Protein AF-A0A3B0Y8H0-F1 (afdb_monomer_lite)

Secondary structure (DSSP, 8-state):
------EEEEETTEEEESEEEETTEEEEEEEEPPPBTTB--GGG--TTEEEETTTEEEEE--

Organism: NCBI:txid652676

Foldseek 3Di:
DDPPQDFPQDDPNHTDTQWDADPNFIWGWDDFFDQDPNHGDCVPADPQWDADPP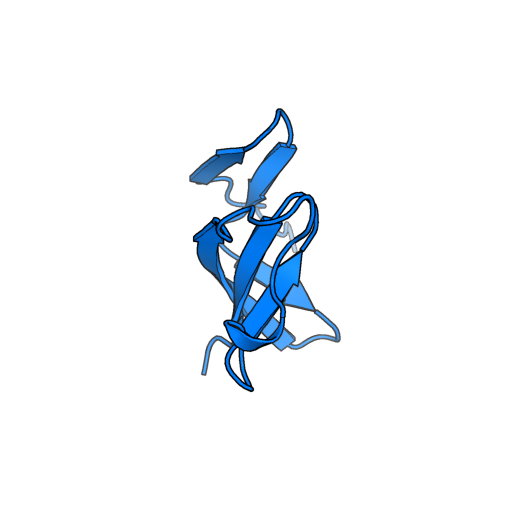GTITGTDD

Structure (mmCIF, N/CA/C/O backbone):
data_AF-A0A3B0Y8H0-F1
#
_entry.id   AF-A0A3B0Y8H0-F1
#
loop_
_atom_site.group_PDB
_atom_site.id
_atom_site.type_symbol
_atom_site.label_atom_id
_atom_site.label_alt_id
_atom_site.label_comp_id
_atom_site.label_asym_id
_atom_site.label_entity_id
_atom_site.label_seq_id
_atom_site.pdbx_PDB_ins_code
_atom_site.Cartn_x
_atom_site.Cartn_y
_atom_site.Cartn_z
_atom_site.occupancy
_atom_site.B_iso_or_equiv
_atom_site.auth_seq_id
_atom_site.auth_comp_id
_atom_site.auth_asym_id
_atom_site.auth_atom_id
_atom_site.pdbx_PDB_model_num
ATOM 1 N N . MET A 1 1 ? -13.764 15.467 13.219 1.00 38.88 1 MET A N 1
ATOM 2 C CA . MET A 1 1 ? -12.515 14.813 13.658 1.00 38.88 1 MET A CA 1
ATOM 3 C C . MET A 1 1 ? -11.530 14.915 12.505 1.00 38.88 1 MET A C 1
ATOM 5 O O . MET A 1 1 ? -11.886 14.523 11.403 1.00 38.88 1 MET A O 1
ATOM 9 N N . SER A 1 2 ? -10.372 15.554 12.696 1.00 41.19 2 SER A N 1
ATOM 10 C CA . SER A 1 2 ? -9.339 15.609 11.653 1.00 41.19 2 SER A CA 1
ATOM 11 C C . SER A 1 2 ? -8.719 14.225 11.520 1.00 41.19 2 SER A C 1
ATOM 13 O O . SER A 1 2 ? -7.937 13.838 12.384 1.00 41.19 2 SER A O 1
ATOM 15 N N . HIS A 1 3 ? -9.050 13.501 10.452 1.00 50.56 3 HIS A N 1
ATOM 16 C CA . HIS A 1 3 ? -8.247 12.370 10.000 1.00 50.56 3 HIS A CA 1
ATOM 17 C C . HIS A 1 3 ? -6.884 12.948 9.616 1.00 50.56 3 HIS A C 1
ATOM 19 O O . HIS A 1 3 ? -6.719 13.534 8.546 1.00 50.56 3 HIS A O 1
ATOM 25 N N . ARG A 1 4 ? -5.929 12.931 10.552 1.00 57.78 4 ARG A N 1
ATOM 26 C CA . ARG A 1 4 ? -4.543 13.272 10.245 1.00 57.78 4 ARG A CA 1
ATOM 27 C C . ARG A 1 4 ? -4.036 12.154 9.360 1.00 57.78 4 ARG A C 1
ATOM 29 O O . ARG A 1 4 ? -3.770 11.054 9.823 1.00 57.78 4 ARG A O 1
ATOM 36 N N . VAL A 1 5 ? -3.987 12.448 8.073 1.00 67.69 5 VAL A N 1
ATOM 37 C CA . VAL A 1 5 ? -3.431 11.561 7.071 1.00 67.69 5 VAL A CA 1
ATOM 38 C C . VAL A 1 5 ? -1.921 11.507 7.311 1.00 67.69 5 VAL A C 1
ATOM 40 O O . VAL A 1 5 ? -1.186 12.405 6.899 1.00 67.69 5 VAL A O 1
ATOM 43 N N . ASN A 1 6 ? -1.468 10.499 8.055 1.00 86.00 6 ASN A N 1
ATOM 44 C CA . ASN A 1 6 ? -0.049 10.268 8.291 1.00 86.00 6 ASN 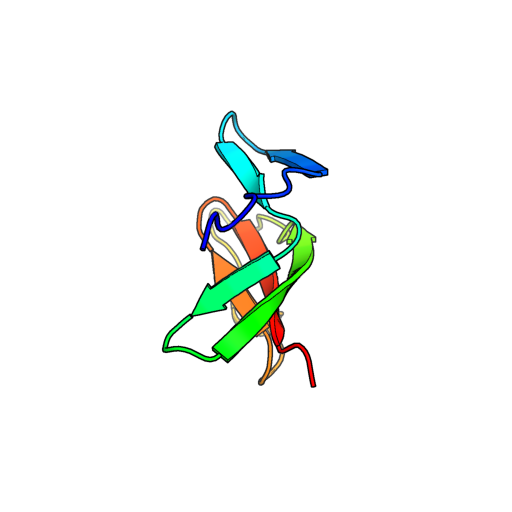A CA 1
ATOM 45 C C . ASN A 1 6 ? 0.560 9.698 7.012 1.00 86.00 6 ASN A C 1
ATOM 47 O O . ASN A 1 6 ? 0.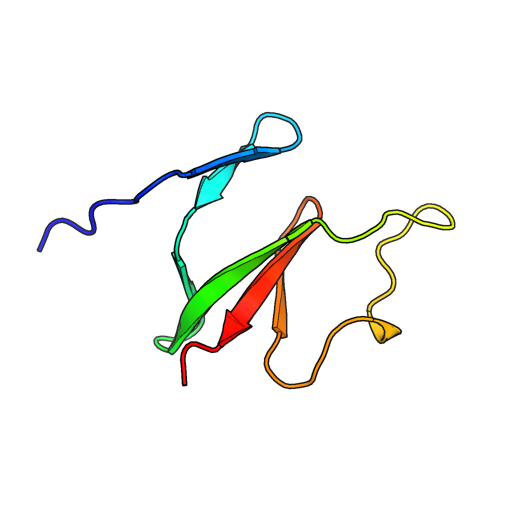251 8.580 6.604 1.00 86.00 6 ASN A O 1
ATOM 51 N N . THR A 1 7 ? 1.406 10.488 6.357 1.00 91.19 7 THR A N 1
ATOM 52 C CA . THR A 1 7 ? 2.199 10.031 5.213 1.00 91.19 7 THR A CA 1
ATOM 53 C C . THR A 1 7 ? 3.568 9.598 5.710 1.00 91.19 7 THR A C 1
ATOM 55 O O . THR A 1 7 ? 4.218 10.320 6.462 1.00 91.19 7 THR A O 1
ATOM 58 N N . ILE A 1 8 ? 3.994 8.405 5.307 1.00 93.12 8 ILE A N 1
ATOM 59 C CA . ILE A 1 8 ? 5.273 7.801 5.718 1.00 93.12 8 ILE A CA 1
ATOM 60 C C . ILE A 1 8 ? 6.293 7.778 4.578 1.00 93.12 8 ILE A C 1
ATOM 62 O O . ILE A 1 8 ? 7.445 7.401 4.772 1.00 93.12 8 ILE A O 1
ATOM 66 N N . GLY A 1 9 ? 5.884 8.200 3.382 1.00 92.06 9 GLY A N 1
ATOM 67 C CA . GLY A 1 9 ? 6.749 8.270 2.217 1.00 92.06 9 GLY A CA 1
ATOM 68 C C . GLY A 1 9 ? 5.982 8.623 0.953 1.00 92.06 9 GLY A C 1
ATOM 69 O O . GLY A 1 9 ? 4.839 9.081 0.995 1.00 92.06 9 GLY A O 1
ATOM 70 N N . SER A 1 10 ? 6.620 8.382 -0.187 1.00 92.00 10 SER A N 1
ATOM 71 C CA . SER A 1 10 ? 6.008 8.520 -1.505 1.00 92.00 10 SER A CA 1
ATOM 72 C C . SER A 1 10 ? 6.532 7.445 -2.448 1.00 92.00 10 SER A C 1
ATOM 74 O O . SER A 1 10 ? 7.726 7.152 -2.429 1.00 92.00 10 SER A O 1
ATOM 76 N N . TYR A 1 11 ? 5.665 6.914 -3.303 1.00 90.75 11 TYR A N 1
ATOM 77 C CA . TYR A 1 11 ? 5.994 5.944 -4.339 1.00 90.75 11 TYR A CA 1
ATOM 78 C C . TYR A 1 11 ? 5.398 6.403 -5.670 1.00 90.75 11 TYR A C 1
ATOM 80 O O . TYR A 1 11 ? 4.219 6.750 -5.740 1.00 90.75 11 TYR A O 1
ATOM 88 N N . LEU A 1 12 ? 6.230 6.475 -6.716 1.00 89.56 12 LEU A N 1
ATOM 89 C CA . LEU A 1 12 ? 5.845 6.977 -8.046 1.00 89.56 12 LEU A CA 1
ATOM 90 C C . LEU A 1 12 ? 5.144 8.353 -8.004 1.00 89.56 12 LEU A C 1
ATOM 92 O O . LEU A 1 12 ? 4.170 8.607 -8.709 1.00 89.56 12 LEU A O 1
ATOM 96 N N . GLY A 1 13 ? 5.624 9.247 -7.132 1.00 88.50 13 GLY A N 1
ATOM 97 C CA . GLY A 1 13 ? 5.070 10.595 -6.954 1.00 88.50 13 GLY A CA 1
ATOM 98 C C . GLY A 1 13 ? 3.737 10.653 -6.199 1.00 88.50 13 GLY A C 1
ATOM 99 O O . GLY A 1 13 ? 3.218 11.746 -5.977 1.00 88.50 13 GLY A O 1
ATOM 100 N N . LYS A 1 14 ? 3.190 9.510 -5.767 1.00 88.38 14 LYS A N 1
ATOM 101 C CA . LYS A 1 14 ? 2.003 9.430 -4.908 1.00 88.38 14 LYS A CA 1
ATOM 102 C C . LYS A 1 14 ? 2.419 9.225 -3.449 1.00 88.38 14 LYS A C 1
ATOM 104 O O . LYS A 1 14 ? 3.403 8.532 -3.198 1.00 88.38 14 LYS A O 1
ATOM 109 N N . PRO A 1 15 ? 1.717 9.822 -2.475 1.00 92.19 15 PRO A N 1
ATOM 110 C CA . PRO A 1 15 ? 2.014 9.605 -1.063 1.00 92.19 15 PRO A CA 1
ATOM 111 C C . PRO A 1 15 ? 1.725 8.156 -0.652 1.00 92.19 15 PRO A C 1
ATOM 113 O O . PRO A 1 15 ? 0.755 7.558 -1.111 1.00 92.19 15 PRO A O 1
ATOM 116 N N . ILE A 1 16 ? 2.549 7.622 0.248 1.00 93.88 16 ILE A N 1
ATOM 117 C CA . ILE A 1 16 ? 2.276 6.381 0.973 1.00 93.88 16 ILE A CA 1
ATOM 118 C C . ILE A 1 16 ? 1.679 6.781 2.315 1.00 93.88 16 ILE A C 1
ATOM 120 O O . ILE A 1 16 ? 2.341 7.428 3.134 1.00 93.88 16 ILE A O 1
ATOM 124 N N . PHE A 1 17 ? 0.423 6.414 2.530 1.00 93.56 17 PHE A N 1
ATOM 125 C CA . PHE A 1 17 ? -0.247 6.606 3.810 1.00 93.56 17 PHE A CA 1
ATOM 126 C C . PHE A 1 17 ? 0.134 5.483 4.767 1.00 93.56 17 PHE A C 1
ATOM 128 O O . PHE A 1 17 ? 0.207 4.335 4.341 1.00 93.56 17 PHE A O 1
ATOM 135 N N . GLU A 1 18 ? 0.359 5.808 6.039 1.00 93.50 18 GLU A N 1
ATOM 136 C CA . GLU A 1 18 ? 0.601 4.829 7.106 1.00 93.50 18 GLU A CA 1
ATOM 137 C C . GLU A 1 18 ? -0.572 3.853 7.225 1.00 93.50 18 GLU A C 1
ATOM 139 O O . GLU A 1 18 ? -0.379 2.647 7.349 1.00 93.50 18 GLU A O 1
ATOM 144 N N . SER A 1 19 ? -1.791 4.380 7.132 1.00 92.75 19 SER A N 1
ATOM 145 C CA . SER A 1 19 ? -3.023 3.607 7.149 1.00 92.75 19 SER A CA 1
ATOM 146 C C . SER A 1 19 ? -4.070 4.219 6.229 1.00 92.75 19 SER A C 1
ATOM 148 O O . SER A 1 19 ? -4.094 5.433 6.012 1.00 92.75 19 SER A O 1
ATOM 150 N N . ILE A 1 20 ? -4.960 3.374 5.729 1.00 91.25 20 ILE A N 1
ATOM 151 C CA . ILE A 1 20 ? -6.129 3.743 4.934 1.00 91.25 20 ILE A CA 1
ATOM 152 C C . ILE A 1 20 ? -7.368 3.061 5.512 1.00 91.25 20 ILE A C 1
ATOM 154 O O . ILE A 1 20 ? -7.260 2.069 6.226 1.00 91.25 20 ILE A O 1
ATOM 158 N N . GLU A 1 21 ? -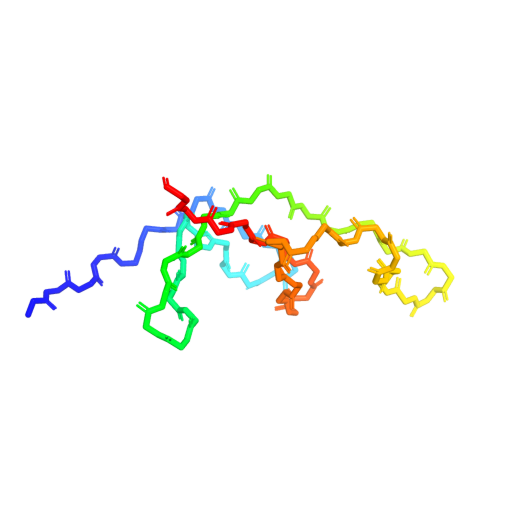8.543 3.580 5.181 1.00 90.06 21 GLU A N 1
ATOM 159 C CA . GLU A 1 21 ? -9.820 2.940 5.493 1.00 90.06 21 GLU A CA 1
ATOM 160 C C . GLU A 1 21 ? -10.446 2.456 4.187 1.00 90.06 21 GLU A C 1
ATOM 162 O O . GLU A 1 21 ? -10.609 3.227 3.236 1.00 90.06 21 GLU A O 1
ATOM 167 N N . VAL A 1 22 ? -10.774 1.168 4.124 1.00 85.75 22 VAL A N 1
ATOM 168 C CA . VAL A 1 22 ? -11.417 0.544 2.967 1.00 85.75 22 VAL A CA 1
ATOM 169 C C . VAL A 1 22 ? -12.693 -0.117 3.456 1.00 85.75 22 VAL A C 1
ATOM 171 O O . VAL A 1 22 ? -12.634 -1.065 4.227 1.00 85.75 22 VAL A O 1
ATOM 174 N N . ARG A 1 23 ? -13.852 0.368 2.988 1.00 86.19 23 ARG A N 1
ATOM 175 C CA . ARG A 1 23 ? -15.178 -0.128 3.415 1.00 86.19 23 ARG A CA 1
ATOM 176 C C . ARG A 1 23 ? -15.351 -0.122 4.943 1.00 86.19 23 ARG A C 1
ATOM 178 O O . ARG A 1 23 ? -15.801 -1.110 5.505 1.00 86.19 23 ARG A O 1
ATOM 185 N N . ASP A 1 24 ? -14.954 0.982 5.576 1.00 85.75 24 ASP A N 1
ATOM 186 C CA . ASP A 1 24 ? -14.988 1.188 7.034 1.00 85.75 24 ASP A CA 1
ATOM 187 C C . ASP A 1 24 ? -14.046 0.279 7.851 1.00 85.75 24 ASP A C 1
ATOM 189 O O . ASP A 1 24 ? -14.033 0.363 9.076 1.00 85.75 24 ASP A O 1
ATOM 193 N N . GLU A 1 25 ? -13.200 -0.520 7.191 1.00 89.88 25 GLU A N 1
ATOM 194 C CA . GLU A 1 25 ? -12.182 -1.345 7.843 1.00 89.88 25 GLU A CA 1
ATOM 195 C C . GLU A 1 25 ? -10.785 -0.702 7.721 1.00 89.88 25 GLU A C 1
ATOM 197 O O . GLU A 1 25 ? -10.415 -0.218 6.639 1.00 89.88 25 GLU A O 1
ATOM 202 N N . PRO A 1 26 ? -9.983 -0.673 8.802 1.00 91.56 26 PRO A N 1
ATOM 203 C CA . PRO A 1 26 ? -8.656 -0.077 8.796 1.00 91.56 26 PRO A CA 1
ATOM 204 C C . PRO A 1 26 ? -7.607 -1.024 8.201 1.00 91.56 26 PRO A C 1
ATOM 206 O O . PRO A 1 26 ? -7.451 -2.170 8.621 1.00 91.56 26 PRO A O 1
ATOM 209 N N . TYR A 1 27 ? -6.792 -0.505 7.287 1.00 93.75 27 TYR A N 1
ATOM 210 C CA . TYR A 1 27 ? -5.625 -1.199 6.750 1.00 93.75 27 TYR A CA 1
ATOM 211 C C . TYR A 1 27 ? -4.359 -0.376 6.976 1.00 93.75 27 TYR A C 1
ATOM 213 O O . TYR A 1 27 ? -4.374 0.850 6.880 1.00 93.75 27 TYR A O 1
ATOM 221 N N . VAL A 1 28 ? -3.243 -1.043 7.249 1.00 94.19 28 VAL A N 1
ATOM 222 C CA . VAL A 1 28 ? -1.928 -0.426 7.479 1.00 94.19 28 VAL A CA 1
ATOM 223 C C . VAL A 1 28 ? -1.000 -0.778 6.328 1.00 94.19 28 VAL A C 1
ATOM 225 O O . VAL A 1 28 ? -1.055 -1.886 5.799 1.00 94.19 28 VAL A O 1
ATOM 228 N N . PHE A 1 29 ? -0.167 0.175 5.915 1.00 94.25 29 PHE A N 1
ATOM 229 C CA . PHE A 1 29 ? 0.827 -0.065 4.877 1.00 94.25 29 PHE A CA 1
ATOM 230 C C . PHE A 1 29 ? 1.777 -1.184 5.303 1.00 94.25 29 PHE A C 1
ATOM 232 O O . PHE A 1 29 ? 2.327 -1.154 6.404 1.00 94.25 29 PHE A O 1
ATOM 239 N N . ASP A 1 30 ? 1.985 -2.148 4.411 1.00 93.56 30 ASP A N 1
ATOM 240 C CA . ASP A 1 30 ? 2.863 -3.287 4.656 1.00 93.56 30 ASP A CA 1
ATOM 241 C C . ASP A 1 30 ? 4.101 -3.219 3.754 1.00 93.56 30 ASP A C 1
ATOM 243 O O . ASP A 1 30 ? 5.231 -3.138 4.241 1.00 93.56 30 ASP A O 1
ATOM 247 N N . ARG A 1 31 ? 3.899 -3.188 2.429 1.00 93.62 31 ARG A N 1
ATOM 248 C CA . ARG A 1 31 ? 4.991 -3.219 1.445 1.00 93.62 31 ARG A CA 1
ATOM 249 C C . ARG A 1 31 ? 4.587 -2.650 0.088 1.00 93.62 31 ARG A C 1
ATOM 251 O O . ARG A 1 31 ? 3.416 -2.427 -0.196 1.00 93.62 31 ARG A O 1
ATOM 258 N N . ILE A 1 32 ? 5.575 -2.437 -0.775 1.00 92.19 32 ILE A N 1
ATOM 259 C CA . ILE A 1 32 ? 5.356 -2.140 -2.195 1.00 92.19 32 ILE A CA 1
ATOM 260 C C . ILE A 1 32 ? 5.340 -3.473 -2.950 1.00 92.19 32 ILE A C 1
ATOM 262 O O . ILE A 1 32 ? 6.223 -4.308 -2.755 1.00 92.19 32 ILE A O 1
ATOM 266 N N . ALA A 1 33 ? 4.327 -3.675 -3.784 1.00 91.19 33 ALA A N 1
ATOM 267 C CA . ALA A 1 33 ? 4.201 -4.817 -4.668 1.00 91.19 33 ALA A CA 1
ATOM 268 C C . ALA A 1 33 ? 5.359 -4.849 -5.667 1.00 91.19 33 ALA A C 1
ATOM 270 O O . ALA A 1 33 ? 5.800 -3.823 -6.189 1.00 91.19 33 ALA A O 1
ATOM 271 N N . GLN A 1 34 ? 5.840 -6.053 -5.949 1.00 87.69 34 GLN A N 1
ATOM 272 C CA . GLN A 1 34 ? 6.824 -6.250 -6.996 1.00 87.69 34 GLN A CA 1
ATOM 273 C C . GLN A 1 34 ? 6.110 -6.226 -8.348 1.00 87.69 34 GLN A C 1
ATOM 275 O O . GLN A 1 34 ? 5.148 -6.963 -8.547 1.00 87.69 34 GLN A O 1
ATOM 280 N N . TYR A 1 35 ? 6.571 -5.357 -9.243 1.00 85.50 35 TYR A N 1
ATOM 281 C CA . TYR A 1 35 ? 6.097 -5.294 -10.621 1.00 85.50 35 TYR A CA 1
ATOM 282 C C . TYR A 1 35 ? 6.881 -6.315 -11.452 1.00 85.50 35 TYR A C 1
ATOM 284 O O . TYR A 1 35 ? 8.109 -6.223 -11.531 1.00 85.50 35 TYR A O 1
ATOM 292 N N . GLU A 1 36 ? 6.191 -7.300 -12.018 1.00 86.00 36 GLU A N 1
ATOM 293 C CA . GLU A 1 36 ? 6.767 -8.382 -12.824 1.00 86.00 36 GLU A CA 1
ATOM 294 C C . GLU A 1 36 ? 5.878 -8.636 -14.039 1.00 86.00 36 GLU A C 1
ATOM 296 O O . GLU A 1 36 ? 4.663 -8.505 -13.945 1.00 86.00 36 GLU A O 1
ATOM 301 N N . ASP A 1 37 ? 6.483 -8.988 -15.176 1.00 82.62 37 ASP A N 1
ATOM 302 C CA . ASP A 1 37 ? 5.761 -9.307 -16.418 1.00 82.62 37 ASP A CA 1
ATOM 303 C C . ASP A 1 37 ? 4.718 -8.247 -16.829 1.00 82.62 37 ASP A C 1
ATOM 305 O O . ASP A 1 37 ? 3.621 -8.567 -17.275 1.00 82.62 37 ASP A O 1
ATOM 309 N N . ASP A 1 38 ? 5.080 -6.968 -16.676 1.00 81.69 38 ASP A N 1
ATOM 310 C CA . ASP A 1 38 ? 4.227 -5.805 -16.955 1.00 81.69 38 ASP A CA 1
ATOM 311 C C . ASP A 1 38 ? 2.939 -5.706 -16.106 1.00 81.69 38 ASP A C 1
ATOM 313 O O . ASP A 1 38 ? 2.052 -4.910 -16.419 1.00 81.69 38 ASP A O 1
ATOM 317 N N . GLU A 1 39 ? 2.844 -6.444 -14.995 1.00 84.50 39 GLU A N 1
ATOM 318 C CA . GLU A 1 39 ? 1.684 -6.436 -14.100 1.00 84.50 39 GLU A CA 1
ATOM 319 C C . GLU A 1 39 ? 2.078 -6.517 -12.606 1.00 84.50 39 GLU A C 1
ATOM 321 O O . GLU A 1 39 ? 3.242 -6.673 -12.227 1.00 84.50 39 GLU A O 1
ATOM 326 N N . PHE A 1 40 ? 1.085 -6.368 -11.719 1.00 84.88 40 PHE A N 1
ATOM 327 C CA . PHE A 1 40 ? 1.225 -6.660 -10.289 1.00 84.88 40 PHE A CA 1
ATOM 328 C C . PHE A 1 40 ? 0.573 -8.013 -9.982 1.00 84.88 40 PHE A C 1
ATOM 330 O O . PHE A 1 40 ? -0.659 -8.097 -9.978 1.00 84.88 40 PHE A O 1
ATOM 337 N N . PRO A 1 41 ? 1.362 -9.064 -9.698 1.00 82.56 41 PRO A N 1
ATOM 338 C CA . PRO A 1 41 ? 0.823 -10.398 -9.469 1.00 82.56 41 PRO A CA 1
ATOM 339 C C . PRO A 1 41 ? -0.065 -10.439 -8.212 1.00 82.56 41 PRO A C 1
ATOM 341 O O . PRO A 1 41 ? 0.402 -10.207 -7.092 1.00 82.56 41 PRO A O 1
ATOM 344 N N . LEU A 1 42 ? -1.364 -10.709 -8.391 1.00 82.25 42 LEU A N 1
ATOM 345 C CA . LEU A 1 42 ? -2.345 -10.786 -7.295 1.00 82.25 42 LEU A CA 1
ATOM 346 C C . LEU A 1 42 ? -2.245 -12.090 -6.490 1.00 82.25 42 LEU A C 1
ATOM 348 O O . LEU A 1 42 ? -2.740 -12.161 -5.371 1.00 82.25 42 LEU A O 1
ATOM 352 N N . ASP A 1 43 ? -1.588 -13.110 -7.035 1.00 82.19 43 ASP A N 1
ATOM 353 C CA . ASP A 1 43 ? -1.275 -14.378 -6.367 1.00 82.19 43 ASP A CA 1
ATOM 354 C C . ASP A 1 43 ? -0.338 -14.205 -5.158 1.00 82.19 43 ASP A C 1
ATOM 356 O O . ASP A 1 43 ? -0.288 -15.066 -4.282 1.00 82.19 43 ASP A O 1
ATOM 360 N N . ARG A 1 44 ? 0.375 -13.074 -5.080 1.00 79.56 44 ARG A N 1
ATOM 361 C CA . ARG A 1 44 ? 1.225 -12.689 -3.941 1.00 79.56 44 ARG A CA 1
ATOM 362 C C . ARG A 1 44 ? 0.488 -11.891 -2.861 1.00 79.56 44 ARG A C 1
ATOM 364 O O . ARG A 1 44 ? 1.128 -11.440 -1.905 1.00 79.56 44 ARG A O 1
ATOM 371 N N . LEU A 1 45 ? -0.817 -11.678 -3.028 1.00 86.69 45 LEU A N 1
ATOM 372 C CA . LEU A 1 45 ? -1.671 -10.979 -2.076 1.00 86.69 45 LEU A CA 1
ATOM 373 C C . LEU A 1 45 ? -2.318 -11.997 -1.130 1.00 86.69 45 LEU A C 1
ATOM 375 O O . LEU A 1 45 ? -2.958 -12.952 -1.565 1.00 86.69 45 LEU A O 1
ATOM 379 N N . SER A 1 46 ? -2.141 -11.802 0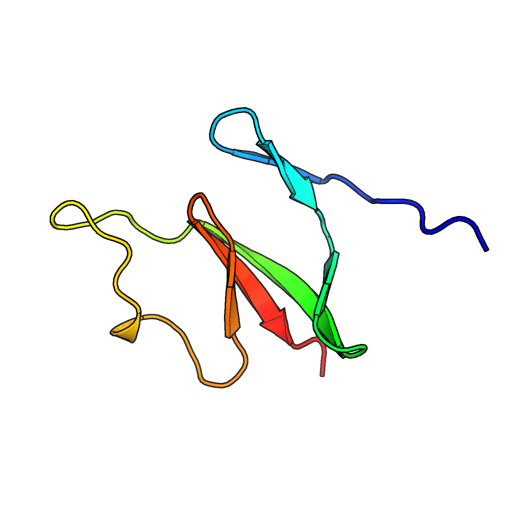.172 1.00 86.44 46 SER A N 1
ATOM 380 C CA . SER A 1 46 ? -2.793 -12.631 1.190 1.00 86.44 46 SER A CA 1
ATOM 381 C C . SER A 1 46 ? -4.274 -12.257 1.332 1.00 86.44 46 SER A C 1
ATOM 383 O O . SER A 1 46 ? -4.674 -11.157 0.962 1.00 86.44 46 SER A O 1
ATOM 385 N N . GLU A 1 47 ? -5.090 -13.133 1.930 1.00 83.62 47 GLU A N 1
ATOM 386 C CA . GLU A 1 47 ? -6.549 -12.927 2.072 1.00 83.62 47 GLU A CA 1
ATOM 387 C C . GLU A 1 47 ? -6.934 -11.605 2.769 1.00 83.62 47 GLU A C 1
ATOM 389 O O . GLU A 1 47 ? -7.973 -11.027 2.462 1.00 83.62 47 GLU A O 1
ATOM 394 N N . ASN A 1 48 ? -6.069 -11.097 3.654 1.0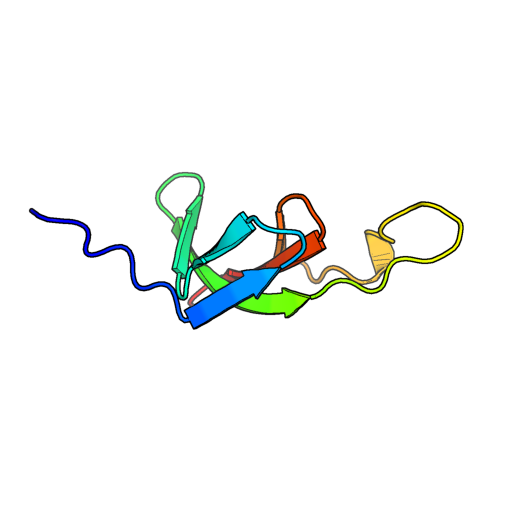0 89.81 48 ASN A N 1
ATOM 395 C CA . ASN A 1 48 ? -6.276 -9.863 4.420 1.00 89.81 48 ASN A CA 1
ATOM 396 C C . ASN A 1 48 ? -5.463 -8.675 3.877 1.00 89.81 48 ASN A C 1
ATOM 398 O O . ASN A 1 48 ? -5.207 -7.709 4.599 1.00 89.81 48 ASN A O 1
ATOM 402 N N . GLU A 1 49 ? -4.990 -8.752 2.637 1.00 92.19 49 GLU A N 1
ATOM 403 C CA . GLU A 1 49 ? -4.211 -7.699 1.995 1.00 92.19 49 GLU A CA 1
ATOM 404 C C . GLU A 1 49 ? -4.984 -7.084 0.827 1.00 92.19 49 GLU A C 1
ATOM 406 O O . GLU A 1 49 ? -5.758 -7.743 0.137 1.00 92.19 49 GLU A O 1
ATOM 411 N N . VAL A 1 50 ? -4.760 -5.795 0.589 1.00 91.62 50 VAL A N 1
ATOM 412 C CA . VAL A 1 50 ? -5.313 -5.060 -0.546 1.00 91.62 50 VAL A CA 1
ATOM 413 C C . VAL A 1 50 ? -4.189 -4.391 -1.322 1.00 91.62 50 VAL A C 1
ATOM 415 O O . VAL A 1 50 ? -3.293 -3.773 -0.744 1.00 91.62 50 VAL A O 1
ATOM 418 N N . LEU A 1 51 ? -4.246 -4.515 -2.646 1.00 92.25 51 LEU A N 1
ATOM 419 C CA . LEU A 1 51 ? -3.366 -3.809 -3.567 1.00 92.25 51 LEU A CA 1
ATOM 420 C C . LEU A 1 51 ? -4.019 -2.487 -3.975 1.00 92.25 51 LEU A C 1
ATOM 422 O O . LEU A 1 51 ? -5.115 -2.467 -4.533 1.00 92.25 51 LEU A O 1
ATOM 426 N N . VAL A 1 52 ? -3.328 -1.382 -3.724 1.00 89.75 52 VAL A N 1
ATOM 427 C CA . VAL A 1 52 ? -3.736 -0.030 -4.107 1.00 89.75 52 VAL A CA 1
ATOM 428 C C . VAL A 1 52 ? -2.767 0.494 -5.156 1.00 89.75 52 VAL A C 1
ATOM 430 O O . VAL A 1 52 ? -1.552 0.454 -4.970 1.00 89.75 52 VAL A O 1
ATOM 433 N N . GLU A 1 53 ? -3.273 1.016 -6.270 1.00 85.75 53 GLU A N 1
ATOM 434 C CA . GLU A 1 53 ? -2.406 1.597 -7.295 1.00 85.75 53 GLU A CA 1
ATOM 435 C C . GLU A 1 53 ? -1.590 2.784 -6.734 1.00 85.75 53 GLU A C 1
ATOM 437 O O . GLU A 1 53 ? -2.138 3.653 -6.048 1.00 85.75 53 GLU A O 1
ATOM 442 N N . PRO A 1 54 ? -0.275 2.851 -7.016 1.00 86.44 54 PRO A N 1
ATOM 443 C CA . PRO A 1 54 ? 0.404 2.189 -8.127 1.00 86.44 54 PRO A CA 1
ATOM 444 C C . PRO A 1 54 ? 1.230 0.965 -7.692 1.00 86.44 54 PRO A C 1
ATOM 446 O O . PRO A 1 54 ? 2.326 0.776 -8.200 1.00 86.44 54 PRO A O 1
ATOM 449 N N . GLY A 1 55 ? 0.757 0.177 -6.722 1.00 91.25 55 GLY A N 1
ATOM 450 C CA . GLY A 1 55 ? 1.466 -1.010 -6.228 1.00 91.25 55 GLY A CA 1
ATOM 451 C C . GLY A 1 55 ? 1.732 -0.988 -4.723 1.00 91.25 55 GLY A C 1
ATOM 452 O O . GLY A 1 55 ? 2.740 -1.506 -4.269 1.00 91.25 55 GLY A O 1
ATOM 453 N N . LEU A 1 56 ? 0.892 -0.334 -3.928 1.00 93.81 56 LEU A N 1
ATOM 454 C CA . LEU A 1 56 ? 1.003 -0.297 -2.474 1.00 93.81 56 LEU A CA 1
ATOM 455 C C . LEU A 1 56 ? 0.155 -1.416 -1.876 1.00 93.81 56 LEU A C 1
ATOM 457 O O . LEU A 1 56 ? -1.047 -1.474 -2.120 1.00 93.81 56 LEU A O 1
ATOM 461 N N . ILE A 1 57 ? 0.770 -2.288 -1.086 1.00 94.44 57 ILE A N 1
ATOM 462 C CA . ILE A 1 57 ? 0.080 -3.356 -0.370 1.00 94.44 57 ILE A CA 1
ATOM 463 C C . ILE A 1 57 ? -0.213 -2.876 1.046 1.00 94.44 57 ILE A C 1
ATOM 465 O O . ILE A 1 57 ? 0.688 -2.490 1.798 1.00 94.44 57 ILE A O 1
ATOM 469 N N . TYR A 1 58 ? -1.492 -2.921 1.396 1.00 94.19 58 TYR A N 1
ATOM 470 C CA . TYR A 1 58 ? -2.006 -2.612 2.718 1.00 94.19 58 TYR A CA 1
ATOM 471 C C . TYR A 1 58 ? -2.598 -3.875 3.337 1.00 94.19 58 TYR A C 1
ATOM 473 O O . TYR A 1 58 ? -3.301 -4.619 2.662 1.00 94.19 58 TYR A O 1
ATOM 481 N N . ARG A 1 59 ? -2.336 -4.115 4.618 1.00 94.50 59 ARG A N 1
ATOM 482 C CA . ARG A 1 59 ? -2.824 -5.283 5.357 1.00 94.50 59 ARG A CA 1
ATOM 483 C C . ARG A 1 59 ? -3.864 -4.868 6.383 1.00 94.50 59 ARG A C 1
ATOM 485 O O . ARG A 1 59 ? -3.707 -3.826 7.022 1.00 94.50 59 ARG A O 1
ATOM 492 N N . HIS A 1 60 ? -4.911 -5.673 6.529 1.00 93.62 60 HIS A N 1
ATOM 493 C CA . HIS A 1 60 ? -5.960 -5.452 7.516 1.00 93.62 60 HIS A CA 1
ATOM 494 C C . HIS A 1 60 ? -5.348 -5.342 8.913 1.00 93.62 60 HIS A C 1
ATOM 496 O O . HIS A 1 60 ? -4.466 -6.126 9.286 1.00 93.62 60 HIS A O 1
ATOM 502 N N . LYS A 1 61 ? -5.778 -4.332 9.665 1.00 83.56 61 LYS A N 1
ATOM 503 C CA . LYS A 1 61 ? -5.338 -4.127 11.038 1.00 83.56 61 LYS A CA 1
ATOM 504 C C . LYS A 1 61 ? -6.275 -4.903 11.965 1.00 83.56 61 LYS A C 1
ATOM 506 O O . LYS A 1 61 ? -7.240 -4.330 12.461 1.00 83.56 61 LYS A O 1
ATOM 511 N N . ASP A 1 62 ? -5.980 -6.190 12.144 1.00 72.81 62 ASP A N 1
ATOM 512 C CA . ASP A 1 62 ? -6.626 -7.051 13.151 1.00 72.81 62 ASP A CA 1
ATOM 513 C C . ASP A 1 62 ? -6.463 -6.509 14.586 1.00 72.81 62 ASP A C 1
ATOM 515 O O . ASP A 1 62 ? -5.399 -5.910 14.894 1.00 72.81 62 ASP A O 1
#

pLDDT: mean 85.95, std 11.6, range [38.88, 94.5]

Radius of gyration: 12.08 Å; chains: 1; bounding box: 22×30×31 Å

Sequence (62 aa):
MSHRVNTIGSYLGKPIFESIEVRDEPYVFDRIAQYEDDEFPLDRLSENEVLVEPGLIYRHKD